Protein AF-K3ZDF4-F1 (afdb_monomer_lite)

Structure (mmCIF, N/CA/C/O backbone):
data_AF-K3ZDF4-F1
#
_entry.id   AF-K3ZDF4-F1
#
loop_
_atom_site.group_PDB
_atom_site.id
_atom_site.type_symbol
_atom_site.label_atom_id
_atom_site.label_alt_id
_atom_site.label_comp_id
_atom_site.label_asym_id
_atom_site.label_entity_id
_atom_site.label_seq_id
_atom_site.pdbx_PDB_ins_code
_atom_site.Cartn_x
_atom_site.Cartn_y
_atom_site.Cartn_z
_atom_site.occupancy
_atom_site.B_iso_or_equiv
_atom_site.auth_seq_id
_atom_site.auth_comp_id
_atom_site.auth_asym_id
_atom_site.auth_atom_id
_atom_site.pdbx_PDB_model_num
ATOM 1 N N . MET A 1 1 ? -33.872 40.036 27.435 1.00 46.69 1 MET A N 1
ATOM 2 C CA . MET A 1 1 ? -33.379 38.794 28.072 1.00 46.69 1 MET A CA 1
ATOM 3 C C . MET A 1 1 ? -32.739 37.949 26.983 1.00 46.69 1 MET A C 1
ATOM 5 O O . MET A 1 1 ? -33.461 37.415 26.153 1.00 46.69 1 MET A O 1
ATOM 9 N N . LEU A 1 2 ? -31.402 37.929 26.898 1.00 47.41 2 LEU A N 1
ATOM 10 C CA . LEU A 1 2 ? -30.704 37.096 25.913 1.00 47.41 2 LEU A CA 1
ATOM 11 C C . LEU A 1 2 ? -31.072 35.624 26.165 1.00 47.41 2 LEU A C 1
ATOM 13 O O . LEU A 1 2 ? -30.989 35.189 27.318 1.00 47.41 2 LEU A O 1
ATOM 17 N N . PRO A 1 3 ? -31.433 34.837 25.138 1.00 56.53 3 PRO A N 1
ATOM 18 C CA . PRO A 1 3 ? -31.696 33.409 25.272 1.00 56.53 3 PRO A CA 1
ATOM 19 C C . PRO A 1 3 ? -30.362 32.653 25.414 1.00 56.53 3 PRO A C 1
ATOM 21 O O . PRO A 1 3 ? -29.998 31.811 24.596 1.00 56.53 3 PRO A O 1
ATOM 24 N N . GLY A 1 4 ? -29.593 32.974 26.460 1.00 57.78 4 GLY A N 1
ATOM 25 C CA . GLY A 1 4 ? -28.252 32.437 26.700 1.00 57.78 4 GLY A CA 1
ATOM 26 C C . GLY A 1 4 ? -28.251 30.919 26.866 1.00 57.78 4 GLY A C 1
ATOM 27 O O . GLY A 1 4 ? -27.309 30.256 26.456 1.00 57.78 4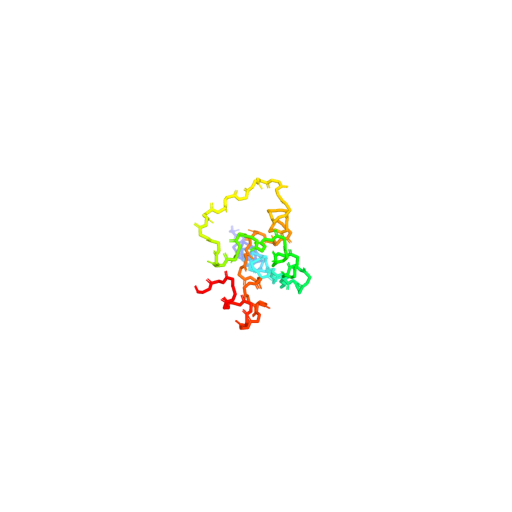 GLY A O 1
ATOM 28 N N . LYS A 1 5 ? -29.352 30.347 27.365 1.00 60.06 5 LYS A N 1
ATOM 29 C CA . LYS A 1 5 ? -29.504 28.895 27.522 1.00 60.06 5 LYS A CA 1
ATOM 30 C C . LYS A 1 5 ? -29.625 28.157 26.184 1.00 60.06 5 LYS A C 1
ATOM 32 O O . LYS A 1 5 ? -29.059 27.081 26.043 1.00 60.06 5 LYS A O 1
ATOM 37 N N . ALA A 1 6 ? -30.312 28.745 25.202 1.00 64.69 6 ALA A N 1
ATOM 38 C CA . ALA A 1 6 ? -30.464 28.149 23.874 1.00 64.69 6 ALA A CA 1
ATOM 39 C C . ALA A 1 6 ? -29.163 28.251 23.062 1.00 64.69 6 ALA A C 1
ATOM 41 O O . ALA A 1 6 ? -28.776 27.296 22.394 1.00 64.69 6 ALA A O 1
ATOM 42 N N . SER A 1 7 ? -28.455 29.380 23.188 1.00 66.06 7 SER A N 1
ATOM 43 C CA . SER A 1 7 ? -27.153 29.597 22.543 1.00 66.06 7 SER A CA 1
ATOM 44 C C . SER A 1 7 ? -26.082 28.628 23.061 1.00 66.06 7 SER A C 1
ATOM 46 O O . SER A 1 7 ? -25.367 28.012 22.274 1.00 66.06 7 SER A O 1
ATOM 48 N N . VAL A 1 8 ? -26.028 28.402 24.379 1.00 74.50 8 VAL A N 1
ATOM 49 C CA . VAL A 1 8 ? -25.102 27.427 24.983 1.00 74.50 8 VAL A CA 1
ATOM 50 C C . VAL A 1 8 ? -25.421 25.996 24.536 1.00 74.50 8 VAL A C 1
ATOM 52 O O . VAL A 1 8 ? -24.501 25.244 24.220 1.00 74.50 8 VAL A O 1
ATOM 55 N N . LEU A 1 9 ? -26.704 25.624 24.439 1.00 72.75 9 LEU A N 1
ATOM 56 C CA . LEU A 1 9 ? -27.104 24.300 23.947 1.00 72.75 9 LEU A CA 1
ATOM 57 C C . LEU A 1 9 ? -26.676 24.070 22.489 1.00 72.75 9 LEU A C 1
ATOM 59 O O . LEU A 1 9 ? -26.154 23.008 22.159 1.00 72.75 9 LEU A O 1
ATOM 63 N N . LEU A 1 10 ? -26.872 25.074 21.630 1.00 73.06 10 LEU A N 1
ATOM 64 C CA . LEU A 1 10 ? -26.472 25.037 20.220 1.00 73.06 10 LEU A CA 1
ATOM 65 C C . LEU A 1 10 ? -24.953 24.912 20.057 1.00 73.06 10 LEU A C 1
ATOM 67 O O . LEU A 1 10 ? -24.491 24.118 19.240 1.00 73.06 10 LEU A O 1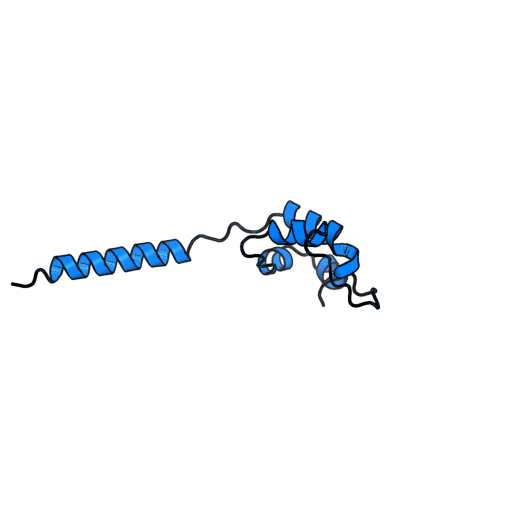
ATOM 71 N N . LEU A 1 11 ? -24.172 25.638 20.861 1.00 75.69 11 LEU A N 1
ATOM 72 C CA . LEU A 1 11 ? -22.709 25.547 20.848 1.00 75.69 11 LEU A CA 1
ATOM 73 C C . LEU A 1 11 ? -22.212 24.166 21.301 1.00 75.69 11 LEU A C 1
ATOM 75 O O . LEU A 1 11 ? -21.311 23.608 20.676 1.00 75.69 11 LEU A O 1
ATOM 79 N N . LEU A 1 12 ? -22.826 23.584 22.338 1.00 76.56 12 LEU A N 1
ATOM 80 C CA . LEU A 1 12 ? -22.509 22.229 22.805 1.00 76.56 12 LEU A CA 1
ATOM 81 C C . LEU A 1 12 ? -22.856 21.166 21.755 1.00 76.56 12 LEU A C 1
ATOM 83 O O . LEU A 1 12 ? -22.053 20.269 21.506 1.00 76.56 12 LEU A O 1
ATOM 87 N N . LEU A 1 13 ? -24.008 21.289 21.091 1.00 73.31 13 LEU A N 1
ATOM 88 C CA . LEU A 1 13 ? -24.395 20.407 19.986 1.00 73.31 13 LEU A CA 1
ATOM 89 C C . LEU A 1 13 ? -23.420 20.518 18.804 1.00 73.31 13 LEU A C 1
ATOM 91 O O . LEU A 1 13 ? -22.990 19.492 18.282 1.00 73.31 13 LEU A O 1
ATOM 95 N N . CYS A 1 14 ? -23.003 21.731 18.426 1.00 69.75 14 CYS A N 1
ATOM 96 C CA . CYS A 1 14 ? -21.977 21.936 17.400 1.00 69.75 14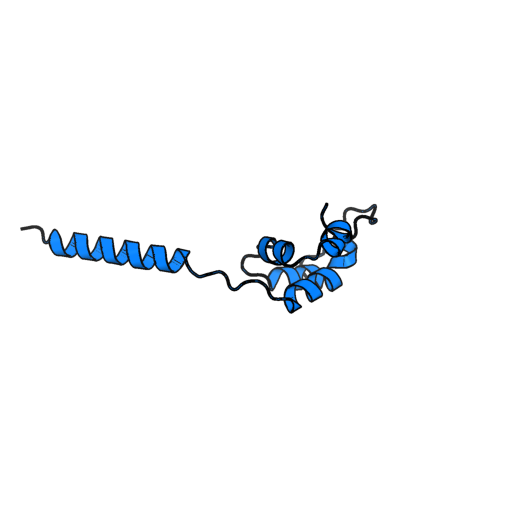 CYS A CA 1
ATOM 97 C C . CYS A 1 14 ? -20.640 21.285 17.776 1.00 69.75 14 CYS A C 1
ATOM 99 O O . CYS A 1 14 ? -20.033 20.624 16.937 1.00 69.75 14 CYS A O 1
ATOM 101 N N . LEU A 1 15 ? -20.192 21.418 19.028 1.00 70.00 15 LEU A N 1
ATOM 102 C CA . LEU A 1 15 ? -18.973 20.760 19.509 1.00 70.00 15 LEU A CA 1
ATOM 103 C C . LEU A 1 15 ? -19.079 19.233 19.398 1.00 70.00 15 LEU A C 1
ATOM 105 O O . LEU A 1 15 ? -18.172 18.603 18.862 1.00 70.00 15 LEU A O 1
ATOM 109 N N . ILE A 1 16 ? -20.195 18.636 19.823 1.00 68.31 16 ILE A N 1
ATOM 110 C CA . ILE A 1 16 ? -20.409 17.180 19.752 1.00 68.31 16 ILE A CA 1
ATOM 111 C C . ILE A 1 16 ? -20.417 16.689 18.293 1.00 68.31 16 ILE A C 1
ATOM 113 O O . ILE A 1 16 ? -19.758 15.697 17.980 1.00 68.31 16 ILE A O 1
ATOM 117 N N . VAL A 1 17 ? -21.093 17.405 17.388 1.00 63.03 17 VAL A N 1
ATOM 118 C CA . VAL A 1 17 ? -21.149 17.069 15.951 1.00 63.03 17 VAL A CA 1
ATOM 119 C C . VAL A 1 17 ? -19.775 17.208 15.282 1.00 63.03 17 VAL A C 1
ATOM 121 O O . VAL A 1 17 ? -19.390 16.362 14.471 1.00 63.03 17 VAL A O 1
ATOM 124 N N . CYS A 1 18 ? -18.998 18.235 15.636 1.00 60.12 18 CYS A N 1
ATOM 125 C CA . CYS A 1 18 ? -17.634 18.415 15.137 1.00 60.12 18 CYS A CA 1
ATOM 126 C C . CYS A 1 18 ? -16.687 17.314 15.639 1.00 60.12 18 CYS A C 1
ATOM 128 O O . CYS A 1 18 ? -15.907 16.783 14.850 1.00 60.12 18 CYS A O 1
ATOM 130 N N . ILE A 1 19 ? -16.789 16.917 16.914 1.00 59.12 19 ILE A N 1
ATOM 131 C CA . ILE A 1 19 ? -15.963 15.845 17.495 1.00 59.12 19 ILE A CA 1
ATOM 132 C C . ILE A 1 19 ? -16.291 14.493 16.842 1.00 59.12 19 ILE A C 1
ATOM 134 O O . ILE A 1 19 ? -15.379 13.734 16.507 1.00 59.12 19 ILE A O 1
ATOM 138 N N . GLN A 1 20 ? -17.571 14.199 16.593 1.00 54.91 20 GLN A N 1
ATOM 139 C CA . GLN A 1 20 ? -17.980 12.980 15.884 1.00 54.91 20 GLN A CA 1
ATOM 140 C C . GLN A 1 20 ? -17.460 12.941 14.442 1.00 54.91 20 GLN A C 1
ATOM 142 O O . GLN A 1 20 ? -16.989 11.894 14.009 1.00 54.91 20 GLN A O 1
ATOM 147 N N . LYS A 1 21 ? -17.438 14.075 13.726 1.00 50.97 21 LYS A N 1
ATOM 148 C CA . LYS A 1 21 ? -16.801 14.157 12.398 1.00 50.97 21 LYS A CA 1
ATOM 149 C C . LYS A 1 21 ? -15.294 13.895 12.430 1.00 50.97 21 LYS A C 1
ATOM 151 O O . LYS A 1 21 ? -14.773 13.304 11.493 1.00 50.97 21 LYS A O 1
ATOM 156 N N . THR A 1 22 ? -14.592 14.304 13.490 1.00 45.81 22 THR A N 1
ATOM 157 C CA . THR A 1 22 ? -13.153 14.001 13.648 1.00 45.81 22 THR A CA 1
ATOM 158 C C . THR A 1 22 ? -12.869 12.559 14.076 1.00 45.81 22 THR A C 1
ATOM 160 O O . THR A 1 22 ? -11.739 12.102 13.964 1.00 45.81 22 THR A O 1
ATOM 163 N N . LYS A 1 23 ? -13.897 11.833 14.534 1.00 45.62 23 LYS A N 1
ATOM 164 C CA . LYS A 1 23 ? -13.882 10.386 14.787 1.00 45.62 23 LYS A CA 1
ATOM 165 C C . LYS A 1 23 ? -14.672 9.623 13.722 1.00 45.62 23 LYS A C 1
ATOM 167 O O . LYS A 1 23 ? -15.289 8.602 14.017 1.00 45.62 23 LYS A O 1
ATOM 172 N N . CYS A 1 24 ? -14.645 10.081 12.472 1.00 46.34 24 CYS A N 1
ATOM 173 C CA . CYS A 1 24 ? -14.747 9.120 11.385 1.00 46.34 24 CYS A CA 1
ATOM 174 C C . CYS A 1 24 ? -13.508 8.241 11.524 1.00 46.34 24 CYS A C 1
ATOM 176 O O . CYS A 1 24 ? -12.422 8.647 11.130 1.00 46.34 24 CYS A O 1
ATOM 178 N N . GLU A 1 25 ? -13.659 7.112 12.211 1.00 52.06 25 GLU A N 1
ATOM 179 C CA . GLU A 1 25 ? -12.683 6.036 12.250 1.00 52.06 25 GLU A CA 1
ATOM 180 C C . GLU A 1 25 ? -12.329 5.759 10.791 1.00 52.06 25 GLU A C 1
ATOM 182 O O . GLU A 1 25 ? -13.155 5.235 10.040 1.00 52.06 25 GLU A O 1
ATOM 187 N N . GLU A 1 26 ? -11.187 6.291 10.340 1.00 56.97 26 GLU A N 1
ATOM 188 C CA . GLU A 1 26 ? -10.726 6.098 8.975 1.00 56.97 26 GLU A CA 1
ATOM 189 C C . GLU A 1 26 ? -10.736 4.596 8.764 1.00 56.97 26 GLU A C 1
ATOM 191 O O . GLU A 1 26 ? -10.072 3.866 9.505 1.00 56.97 26 GLU A O 1
ATOM 196 N N . LEU A 1 27 ? -11.574 4.133 7.831 1.00 65.31 27 LEU A N 1
ATOM 197 C CA . LEU A 1 27 ? -11.702 2.711 7.561 1.00 65.31 27 LEU A CA 1
ATOM 198 C C . LEU A 1 27 ? -10.284 2.173 7.359 1.00 65.31 27 LEU A C 1
ATOM 200 O O . LEU A 1 27 ? -9.577 2.677 6.478 1.00 65.31 27 LEU A O 1
ATOM 204 N N . PRO A 1 28 ? -9.837 1.215 8.192 1.00 78.06 28 PRO A N 1
ATOM 205 C CA . PRO A 1 28 ? -8.476 0.737 8.111 1.00 78.06 28 PRO A CA 1
ATOM 206 C C . PRO A 1 28 ? -8.249 0.201 6.705 1.00 78.06 28 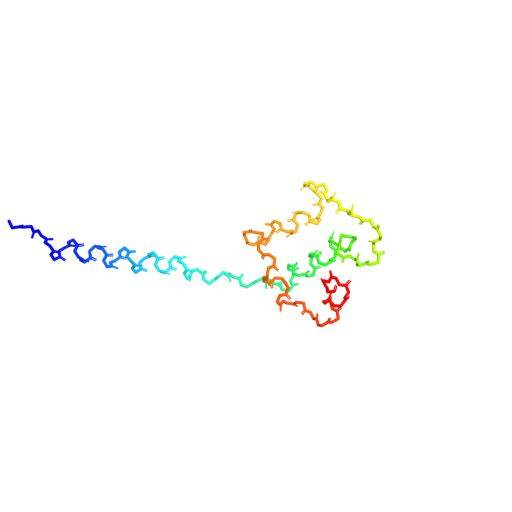PRO A C 1
ATOM 208 O O . PRO A 1 28 ? -9.118 -0.448 6.115 1.00 78.06 28 PRO A O 1
ATOM 211 N N . CYS A 1 29 ? -7.079 0.505 6.151 1.00 90.12 29 CYS A N 1
ATOM 212 C CA . CYS A 1 29 ? -6.720 0.006 4.840 1.00 90.12 29 CYS A CA 1
ATOM 213 C C . CYS A 1 29 ? -6.819 -1.521 4.804 1.00 90.12 29 CYS A C 1
ATOM 215 O O . CYS A 1 29 ? -6.664 -2.218 5.806 1.00 90.12 29 CYS A O 1
ATOM 217 N N . THR A 1 30 ? -7.141 -2.045 3.632 1.00 92.75 30 THR A N 1
ATOM 218 C CA . THR A 1 30 ? -7.393 -3.470 3.447 1.00 92.75 30 THR A CA 1
ATOM 219 C C . THR A 1 30 ? -6.123 -4.189 3.013 1.00 92.75 30 THR A C 1
ATOM 221 O O . THR A 1 30 ? -5.286 -3.636 2.295 1.00 92.75 30 THR A O 1
ATOM 224 N N . GLU A 1 31 ? -6.032 -5.482 3.327 1.00 94.12 31 GLU A N 1
ATOM 225 C CA . GLU A 1 31 ? -4.991 -6.363 2.779 1.00 94.12 31 GLU A CA 1
ATOM 226 C C . GLU A 1 31 ? -4.944 -6.326 1.244 1.00 94.12 31 GLU A C 1
ATOM 228 O O . GLU A 1 31 ? -3.878 -6.423 0.637 1.00 94.12 31 GLU A O 1
ATOM 233 N N . LYS A 1 32 ? -6.097 -6.130 0.592 1.00 94.69 32 LYS A N 1
ATOM 234 C CA . LYS A 1 32 ? -6.173 -5.967 -0.864 1.00 94.69 32 LYS A CA 1
ATOM 235 C C . LYS A 1 32 ? -5.491 -4.679 -1.329 1.00 94.69 32 LYS A C 1
ATOM 237 O O . LYS A 1 32 ? -4.754 -4.719 -2.311 1.00 94.69 32 LYS A O 1
ATOM 242 N N . GLN A 1 33 ? -5.711 -3.555 -0.644 1.00 94.56 33 GLN A N 1
ATOM 243 C CA . GLN A 1 33 ? -5.014 -2.300 -0.949 1.00 94.56 33 GLN A CA 1
ATOM 244 C C . GLN A 1 33 ? -3.503 -2.453 -0.744 1.00 94.56 33 GLN A C 1
ATOM 246 O O . GLN A 1 33 ? -2.752 -2.088 -1.647 1.00 94.56 33 GLN A O 1
ATOM 251 N N . LYS A 1 34 ? -3.063 -3.074 0.362 1.00 94.50 34 LYS A N 1
ATOM 252 C CA . LYS A 1 34 ? -1.639 -3.369 0.602 1.00 94.50 34 LYS A CA 1
ATOM 253 C C . LYS A 1 34 ? -1.029 -4.162 -0.552 1.00 94.50 34 LYS A C 1
ATOM 255 O O . LYS A 1 34 ? -0.063 -3.708 -1.159 1.00 94.50 34 LYS A O 1
ATOM 260 N N . LYS A 1 35 ? -1.620 -5.313 -0.893 1.00 95.56 35 LYS A N 1
ATOM 261 C CA . LYS A 1 35 ? -1.125 -6.191 -1.968 1.00 95.56 35 LYS A CA 1
ATOM 262 C C . LYS A 1 35 ? -1.042 -5.468 -3.309 1.00 95.56 35 LYS A C 1
ATOM 264 O O . LYS A 1 35 ? -0.035 -5.576 -4.001 1.00 95.56 35 LYS A O 1
ATOM 269 N N . ASN A 1 36 ? -2.075 -4.703 -3.657 1.00 96.19 36 ASN A N 1
ATOM 270 C CA . ASN A 1 36 ? -2.092 -3.950 -4.908 1.00 96.19 36 ASN A CA 1
ATOM 271 C C . ASN A 1 36 ? -0.989 -2.889 -4.948 1.00 96.19 36 ASN A C 1
ATOM 273 O O . ASN A 1 36 ? -0.367 -2.709 -5.989 1.00 96.19 36 ASN A O 1
ATOM 277 N N . ILE A 1 37 ? -0.736 -2.193 -3.838 1.00 94.88 37 ILE A N 1
ATOM 278 C CA . ILE A 1 37 ? 0.315 -1.175 -3.777 1.00 94.88 37 ILE A CA 1
ATOM 279 C C . ILE A 1 37 ? 1.696 -1.819 -3.864 1.00 94.88 37 ILE A C 1
ATOM 281 O O . ILE A 1 37 ? 2.487 -1.400 -4.702 1.00 94.88 37 ILE A O 1
ATOM 285 N N . LEU A 1 38 ? 1.971 -2.863 -3.076 1.00 94.12 38 LEU A N 1
ATOM 286 C CA . LEU A 1 38 ? 3.264 -3.553 -3.127 1.00 94.12 38 LEU A CA 1
ATOM 287 C C . LEU A 1 38 ? 3.548 -4.138 -4.515 1.00 94.12 38 LEU A C 1
ATOM 289 O O . LEU A 1 38 ? 4.678 -4.067 -4.981 1.00 94.12 38 LEU A O 1
ATOM 293 N N . SER A 1 39 ? 2.523 -4.652 -5.201 1.00 94.62 39 SER A N 1
ATOM 294 C CA . SER A 1 39 ? 2.665 -5.183 -6.558 1.00 94.62 39 SER A CA 1
ATOM 295 C C . SER A 1 39 ? 2.897 -4.087 -7.603 1.00 94.62 39 SER A C 1
ATOM 297 O O . SER A 1 39 ? 3.801 -4.203 -8.420 1.00 94.62 39 SER A O 1
ATOM 299 N N . GLU A 1 40 ? 2.072 -3.039 -7.619 1.00 95.19 40 GLU A N 1
ATOM 300 C CA . GLU A 1 40 ? 2.070 -2.037 -8.700 1.00 95.19 40 GLU A CA 1
ATOM 301 C C . GLU A 1 40 ? 3.152 -0.969 -8.509 1.00 95.19 40 GLU A C 1
ATOM 303 O O . GLU A 1 40 ? 3.560 -0.314 -9.468 1.00 95.19 40 GLU A O 1
ATOM 308 N N . CYS A 1 41 ? 3.602 -0.773 -7.270 1.00 91.81 41 CYS A N 1
ATOM 309 C CA . CYS A 1 41 ? 4.664 0.158 -6.908 1.00 91.81 41 CYS A CA 1
ATOM 310 C C . CYS A 1 41 ? 6.006 -0.541 -6.654 1.00 91.81 41 CYS A C 1
ATOM 312 O O . CYS A 1 41 ? 6.935 0.135 -6.221 1.00 91.81 41 CYS A O 1
ATOM 314 N N . HIS A 1 42 ? 6.133 -1.850 -6.919 1.00 89.62 42 HIS A N 1
ATOM 315 C CA . HIS A 1 42 ? 7.330 -2.638 -6.600 1.00 89.62 42 HIS A CA 1
ATOM 316 C C . HIS A 1 42 ? 8.626 -1.969 -7.075 1.00 89.62 42 HIS A C 1
ATOM 318 O O . HIS A 1 42 ? 9.535 -1.787 -6.281 1.00 89.62 42 HIS A O 1
ATOM 324 N N . GLU A 1 43 ? 8.697 -1.520 -8.331 1.00 85.56 43 GLU A N 1
ATOM 325 C CA . GLU A 1 43 ? 9.905 -0.879 -8.876 1.00 85.56 43 GLU A CA 1
ATOM 326 C C . GLU A 1 43 ? 10.300 0.407 -8.136 1.00 85.56 43 GLU A C 1
ATOM 328 O O . GLU A 1 43 ? 11.480 0.721 -8.032 1.00 85.56 43 GLU A O 1
ATOM 333 N N . ILE A 1 44 ? 9.316 1.148 -7.622 1.00 86.88 44 ILE A N 1
ATOM 334 C CA . ILE A 1 44 ? 9.520 2.417 -6.907 1.00 86.88 44 ILE A CA 1
ATOM 335 C C . ILE A 1 44 ? 9.911 2.153 -5.453 1.00 86.88 44 ILE A C 1
ATOM 337 O O . ILE A 1 44 ? 10.705 2.896 -4.887 1.00 86.88 44 ILE A O 1
ATOM 341 N N . LEU A 1 45 ? 9.321 1.120 -4.851 1.00 84.38 45 LEU A N 1
ATOM 342 C CA . LEU A 1 45 ? 9.544 0.740 -3.459 1.00 84.38 45 LEU A CA 1
ATOM 343 C C . LEU A 1 45 ? 10.791 -0.135 -3.276 1.00 84.38 45 LEU A C 1
ATOM 345 O O . LEU A 1 45 ? 11.291 -0.249 -2.163 1.00 84.38 45 LEU A O 1
ATOM 349 N N . ASN A 1 46 ? 11.272 -0.795 -4.331 1.00 80.94 46 ASN A N 1
ATOM 350 C CA . ASN A 1 46 ? 12.402 -1.709 -4.247 1.00 80.94 46 ASN A CA 1
ATOM 351 C C . ASN A 1 46 ? 13.686 -0.948 -3.892 1.00 80.94 46 ASN A C 1
ATOM 353 O O . ASN A 1 46 ? 14.156 -0.106 -4.659 1.00 80.94 46 ASN A O 1
ATOM 357 N N . ARG A 1 47 ? 14.288 -1.300 -2.754 1.00 72.44 47 ARG A N 1
ATOM 358 C CA . ARG A 1 47 ? 15.533 -0.692 -2.267 1.00 72.44 47 ARG A CA 1
ATOM 359 C C . ARG A 1 47 ? 16.738 -0.925 -3.159 1.00 72.44 47 ARG A C 1
ATOM 361 O O . ARG A 1 47 ? 17.644 -0.100 -3.182 1.00 72.44 47 ARG A O 1
ATOM 368 N N . GLU A 1 48 ? 16.771 -2.043 -3.876 1.00 74.19 48 GLU A N 1
ATOM 369 C CA . GLU A 1 48 ? 17.878 -2.342 -4.787 1.00 74.19 48 GLU A CA 1
ATOM 370 C C . GLU A 1 48 ? 17.850 -1.444 -6.032 1.00 74.19 48 GLU A C 1
ATOM 372 O O . GLU A 1 48 ? 18.817 -1.391 -6.798 1.00 74.19 48 GLU A O 1
ATOM 377 N N . SER A 1 49 ? 16.760 -0.697 -6.239 1.00 72.50 49 SER A N 1
ATOM 378 C CA . SER A 1 49 ? 16.696 0.301 -7.293 1.00 72.50 49 SER A CA 1
ATOM 379 C C . SER A 1 49 ? 17.681 1.435 -7.006 1.00 72.50 49 SER A C 1
ATOM 381 O O . SER A 1 49 ? 17.426 2.348 -6.227 1.00 72.50 49 SER A O 1
ATOM 383 N N . MET A 1 50 ? 18.799 1.444 -7.732 1.00 70.88 50 MET A N 1
ATOM 384 C CA . MET A 1 50 ? 19.766 2.553 -7.732 1.00 70.88 50 MET A CA 1
ATOM 385 C C . MET A 1 50 ? 19.224 3.838 -8.390 1.00 70.88 50 MET A C 1
ATOM 387 O O . MET A 1 50 ? 19.973 4.792 -8.608 1.00 70.88 50 MET A O 1
ATOM 391 N N . ARG A 1 51 ? 17.946 3.871 -8.788 1.00 78.62 51 ARG A N 1
ATOM 392 C CA . ARG A 1 51 ? 17.336 4.988 -9.513 1.00 78.62 51 ARG A CA 1
ATOM 393 C C . ARG A 1 51 ? 16.191 5.575 -8.705 1.00 78.62 51 ARG A C 1
ATOM 395 O O . ARG A 1 51 ? 15.267 4.868 -8.319 1.00 78.62 51 ARG A O 1
ATOM 402 N N . ILE A 1 52 ? 16.199 6.899 -8.559 1.00 79.00 52 ILE A N 1
ATOM 403 C CA . ILE A 1 52 ? 15.021 7.640 -8.105 1.00 79.00 52 ILE A CA 1
ATOM 404 C C . ILE A 1 52 ? 13.979 7.572 -9.224 1.00 79.00 52 ILE A C 1
ATOM 406 O O . ILE A 1 52 ? 14.137 8.199 -10.275 1.00 79.00 52 ILE A O 1
ATOM 410 N N . ILE A 1 53 ? 12.921 6.792 -9.011 1.00 83.62 53 ILE A N 1
ATOM 411 C CA . ILE A 1 53 ? 11.825 6.647 -9.969 1.00 83.62 53 ILE A CA 1
ATOM 412 C C . ILE A 1 53 ? 10.692 7.575 -9.548 1.00 83.62 53 ILE A C 1
ATOM 414 O O . ILE A 1 53 ? 10.030 7.360 -8.536 1.00 83.62 53 ILE A O 1
ATOM 418 N N . ILE A 1 54 ? 10.441 8.604 -10.358 1.00 85.62 54 ILE A N 1
ATOM 419 C CA . ILE A 1 54 ? 9.262 9.456 -10.203 1.00 85.62 54 ILE A CA 1
ATOM 420 C C . ILE A 1 54 ? 8.143 8.862 -11.065 1.00 85.62 54 ILE A C 1
ATOM 422 O O . ILE A 1 54 ? 8.234 8.906 -12.299 1.00 85.62 54 ILE A O 1
ATOM 426 N N . PRO A 1 55 ? 7.080 8.297 -10.466 1.00 86.88 55 PRO A N 1
ATOM 427 C CA . PRO A 1 55 ? 5.997 7.725 -11.242 1.00 86.88 55 PRO A CA 1
ATOM 428 C C . PRO A 1 55 ? 5.262 8.798 -12.043 1.00 86.88 55 PRO A C 1
ATOM 430 O O . PRO A 1 55 ? 4.978 9.900 -11.567 1.00 86.88 55 PRO A O 1
ATOM 433 N N . ARG A 1 56 ? 4.856 8.448 -13.267 1.00 91.56 56 ARG A N 1
ATOM 434 C CA . ARG A 1 56 ? 3.914 9.280 -14.024 1.00 91.56 56 ARG A CA 1
ATOM 435 C C . ARG A 1 56 ? 2.602 9.393 -13.247 1.00 91.56 56 ARG A C 1
ATOM 437 O O . ARG A 1 56 ? 2.129 8.407 -12.682 1.00 91.56 56 ARG A O 1
ATOM 444 N N . LYS A 1 57 ? 1.954 10.562 -13.313 1.00 88.81 57 LYS A N 1
ATOM 445 C CA . LYS A 1 57 ? 0.707 10.865 -12.584 1.00 88.81 57 LYS A CA 1
ATOM 446 C C . LYS A 1 57 ? -0.372 9.781 -12.736 1.00 88.81 57 LYS A C 1
ATOM 448 O O . LYS A 1 57 ? -1.047 9.465 -11.763 1.00 88.81 57 LYS A O 1
ATOM 453 N N . ASN A 1 58 ? -0.517 9.188 -13.920 1.00 92.12 58 ASN A N 1
ATOM 454 C CA . ASN A 1 58 ? -1.537 8.168 -14.209 1.00 92.12 58 ASN A CA 1
ATOM 455 C C . ASN A 1 58 ? -0.972 6.739 -14.273 1.00 92.12 58 ASN A C 1
ATOM 457 O O . ASN A 1 58 ? -1.621 5.847 -14.818 1.00 92.12 58 ASN A O 1
ATOM 461 N N . SER A 1 59 ? 0.236 6.522 -13.745 1.00 93.31 59 SER A N 1
ATOM 462 C CA . SER A 1 59 ? 0.827 5.188 -13.633 1.00 93.31 59 SER A CA 1
ATOM 463 C C . SER A 1 59 ? -0.055 4.256 -12.786 1.00 93.31 59 SER A C 1
ATOM 465 O O . SER A 1 59 ? -0.809 4.736 -11.929 1.00 93.31 59 SER A O 1
ATOM 467 N N . PRO A 1 60 ? 0.030 2.931 -12.997 1.00 95.50 60 PRO A N 1
ATOM 468 C CA . PRO A 1 60 ? -0.670 1.953 -12.168 1.00 95.50 60 PRO A CA 1
ATOM 469 C C . PRO A 1 60 ? -0.432 2.161 -10.665 1.00 95.50 60 PRO A C 1
ATOM 471 O O . PRO A 1 60 ? -1.410 2.292 -9.930 1.00 95.50 60 PRO A O 1
ATOM 474 N N . CYS A 1 61 ? 0.823 2.346 -10.238 1.00 93.38 61 CYS A N 1
ATOM 475 C CA . CYS A 1 61 ? 1.169 2.669 -8.851 1.00 93.38 61 CYS A CA 1
ATOM 476 C C . CYS A 1 61 ? 0.412 3.898 -8.320 1.00 93.38 61 CYS A C 1
ATOM 478 O O . CYS A 1 61 ? -0.315 3.805 -7.330 1.00 93.38 61 CYS A O 1
ATOM 480 N N . CYS A 1 62 ? 0.497 5.048 -9.005 1.00 93.62 62 CYS A N 1
ATOM 481 C CA . CYS A 1 62 ? -0.190 6.262 -8.553 1.00 93.62 62 CYS A CA 1
ATOM 482 C C . CYS A 1 62 ? -1.715 6.114 -8.516 1.00 93.62 62 CYS A C 1
ATOM 484 O O . CYS A 1 62 ? -2.369 6.828 -7.761 1.00 93.62 62 CYS A O 1
ATOM 486 N N . ARG A 1 63 ? -2.310 5.238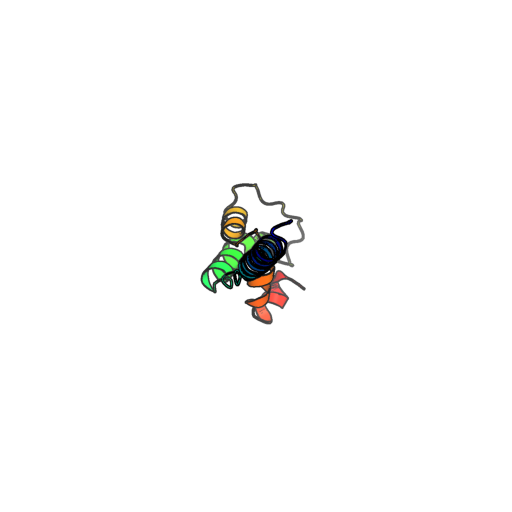 -9.335 1.00 95.25 63 ARG A N 1
ATOM 487 C CA . ARG A 1 63 ? -3.746 4.941 -9.233 1.00 95.25 63 ARG A CA 1
ATOM 488 C C . ARG A 1 63 ? -4.062 4.179 -7.950 1.00 95.25 63 ARG A C 1
ATOM 490 O O . ARG A 1 63 ? -4.979 4.588 -7.257 1.00 95.25 63 ARG A O 1
ATOM 497 N N . ARG A 1 64 ? -3.265 3.170 -7.584 1.00 94.81 64 ARG A N 1
ATOM 498 C CA . ARG A 1 64 ? -3.465 2.423 -6.328 1.00 94.81 64 ARG A CA 1
ATOM 499 C C . ARG A 1 64 ? -3.274 3.278 -5.086 1.00 94.81 64 ARG A C 1
ATOM 501 O O . ARG A 1 64 ? -4.042 3.142 -4.146 1.00 94.81 64 ARG A O 1
ATOM 508 N N . VAL A 1 65 ? -2.299 4.185 -5.096 1.00 93.00 65 VAL A N 1
ATOM 509 C CA . VAL A 1 65 ? -2.104 5.129 -3.983 1.00 93.00 65 VAL A CA 1
ATOM 510 C C . VAL A 1 65 ? -3.331 6.033 -3.803 1.00 93.00 65 VAL A C 1
ATOM 512 O O . VAL A 1 65 ? -3.718 6.301 -2.675 1.00 93.00 65 VAL A O 1
ATOM 515 N N . ARG A 1 66 ? -4.005 6.435 -4.892 1.00 93.19 66 ARG A N 1
ATOM 516 C CA . ARG A 1 66 ? -5.255 7.222 -4.817 1.00 93.19 66 ARG A CA 1
ATOM 517 C C . ARG A 1 66 ? -6.459 6.445 -4.301 1.00 93.19 66 ARG A C 1
ATOM 519 O O . ARG A 1 66 ? -7.426 7.069 -3.877 1.00 93.19 66 ARG A O 1
ATOM 526 N N . ASP A 1 67 ? -6.408 5.116 -4.335 1.00 90.88 67 ASP A N 1
ATOM 527 C CA . ASP A 1 67 ? -7.437 4.272 -3.727 1.00 90.88 67 ASP A CA 1
ATOM 528 C C . ASP A 1 67 ? -7.321 4.266 -2.186 1.00 90.88 67 ASP A C 1
ATOM 530 O O . ASP A 1 67 ? -8.196 3.726 -1.506 1.00 90.88 67 ASP A O 1
ATOM 534 N N . VAL A 1 68 ? -6.246 4.832 -1.620 1.00 90.38 68 VAL A N 1
ATOM 535 C CA . VAL A 1 68 ? -6.064 5.027 -0.176 1.00 90.38 68 VAL A CA 1
ATOM 536 C C . VAL A 1 68 ? -6.670 6.366 0.233 1.00 90.38 68 VAL A C 1
ATOM 538 O O . VAL A 1 68 ? -6.418 7.400 -0.390 1.00 90.38 68 VAL A O 1
ATOM 541 N N . LEU A 1 69 ? -7.476 6.354 1.297 1.00 84.25 69 LEU A N 1
ATOM 542 C CA . LEU A 1 69 ? -8.142 7.551 1.798 1.00 84.25 69 LEU A CA 1
ATOM 543 C C . LEU A 1 69 ? -7.106 8.640 2.116 1.00 84.25 69 LEU A C 1
ATOM 545 O O . LEU A 1 69 ? -6.076 8.373 2.726 1.00 84.25 69 LEU A O 1
ATOM 549 N N . HIS A 1 70 ? -7.356 9.860 1.636 1.00 83.19 70 HIS A N 1
ATOM 550 C CA . HIS A 1 70 ? -6.456 11.014 1.779 1.00 83.19 70 HIS A CA 1
ATOM 551 C C . HIS A 1 70 ? -5.025 10.817 1.233 1.00 83.19 70 HIS A C 1
ATOM 553 O O . HIS A 1 70 ? -4.185 11.699 1.399 1.00 83.19 70 HIS A O 1
ATOM 559 N N . ASN A 1 71 ? -4.757 9.719 0.515 1.00 81.38 71 ASN A N 1
ATOM 560 C CA . ASN A 1 71 ? -3.411 9.240 0.190 1.00 81.38 71 ASN A CA 1
ATOM 561 C C . ASN A 1 71 ? -2.525 9.033 1.439 1.00 81.38 71 ASN A C 1
ATOM 563 O O . ASN A 1 71 ? -1.298 9.098 1.328 1.00 81.38 71 ASN A O 1
ATOM 567 N N . ASP A 1 72 ? -3.120 8.806 2.619 1.00 84.31 72 ASP A N 1
ATOM 568 C CA . ASP A 1 72 ? -2.356 8.531 3.836 1.00 84.31 72 ASP A CA 1
ATOM 569 C C . ASP A 1 72 ? -1.907 7.066 3.859 1.00 84.31 72 ASP A C 1
ATOM 571 O O . ASP A 1 72 ? -2.641 6.140 4.202 1.00 84.31 72 ASP A O 1
ATOM 575 N N . MET A 1 73 ? -0.645 6.861 3.501 1.00 88.56 73 MET A N 1
ATOM 576 C CA . MET A 1 73 ? -0.023 5.544 3.437 1.00 88.56 73 MET A CA 1
ATOM 577 C C . MET A 1 73 ? 0.291 4.936 4.811 1.00 88.56 73 MET A C 1
ATOM 579 O O . MET A 1 73 ? 0.666 3.761 4.870 1.00 88.56 73 MET A O 1
ATOM 583 N N . ASN A 1 74 ? 0.107 5.661 5.920 1.00 89.12 74 ASN A N 1
ATOM 584 C CA . ASN A 1 74 ? 0.378 5.140 7.264 1.00 89.12 74 ASN A CA 1
ATOM 585 C C . ASN A 1 74 ? -0.442 3.885 7.579 1.00 89.12 74 ASN A C 1
ATOM 587 O O . ASN A 1 74 ? 0.059 2.960 8.221 1.00 89.12 74 ASN A O 1
ATOM 591 N N . CYS A 1 75 ? -1.691 3.821 7.111 1.00 90.25 75 CYS A N 1
ATOM 592 C CA . CYS A 1 75 ? -2.522 2.629 7.260 1.00 90.25 75 CYS A CA 1
ATOM 593 C C . CYS A 1 75 ? -1.915 1.410 6.535 1.00 90.25 75 CYS A C 1
ATOM 595 O O . CYS A 1 75 ? -1.966 0.308 7.068 1.00 90.25 75 CYS A O 1
ATOM 597 N N . ILE A 1 76 ? -1.298 1.595 5.360 1.00 92.81 76 ILE A N 1
AT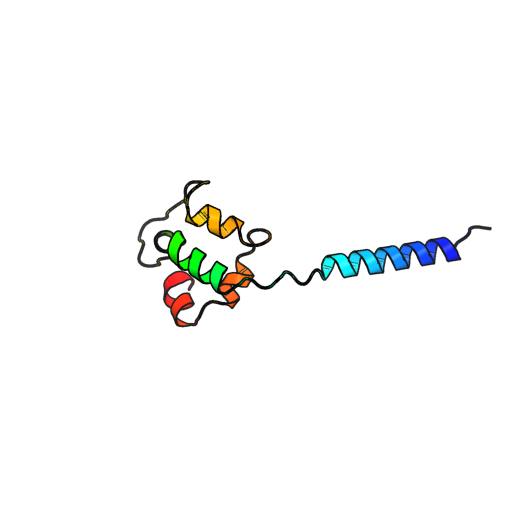OM 598 C CA . ILE A 1 76 ? -0.662 0.523 4.580 1.00 92.81 76 ILE A CA 1
ATOM 599 C C . ILE A 1 76 ? 0.620 0.067 5.269 1.00 92.81 76 ILE A C 1
ATOM 601 O O . ILE A 1 76 ? 0.830 -1.133 5.415 1.00 92.81 76 ILE A O 1
ATOM 605 N N . VAL A 1 77 ? 1.433 1.008 5.764 1.00 90.56 77 VAL A N 1
ATOM 606 C CA . VAL A 1 77 ? 2.665 0.711 6.518 1.00 90.56 77 VAL A CA 1
ATOM 607 C C . VAL A 1 77 ? 2.373 -0.143 7.757 1.00 90.56 77 VAL A C 1
ATOM 609 O O . VAL A 1 77 ? 3.143 -1.050 8.082 1.00 90.56 77 VAL A O 1
ATOM 612 N N . LYS A 1 78 ? 1.241 0.099 8.430 1.00 90.88 78 LYS A N 1
ATOM 613 C CA . LYS A 1 78 ? 0.791 -0.701 9.583 1.00 90.88 78 LYS A CA 1
ATOM 614 C C . LYS A 1 78 ? 0.413 -2.145 9.223 1.00 90.88 78 LYS A C 1
ATOM 616 O O . LYS A 1 78 ? 0.486 -2.997 10.101 1.00 90.88 78 LYS A O 1
ATOM 621 N N . LEU A 1 79 ? 0.045 -2.425 7.970 1.00 93.06 79 LEU A N 1
ATOM 622 C CA . LEU A 1 79 ? -0.307 -3.770 7.484 1.00 93.06 79 LEU A CA 1
ATOM 623 C C . LEU A 1 79 ? 0.894 -4.551 6.927 1.00 93.06 79 LEU A C 1
ATOM 625 O O . LEU A 1 79 ? 0.755 -5.727 6.573 1.00 93.06 79 LEU A O 1
ATOM 629 N N . LEU A 1 80 ? 2.059 -3.907 6.793 1.00 92.94 80 LEU A N 1
ATOM 630 C CA . LEU A 1 80 ? 3.263 -4.568 6.298 1.00 92.94 80 LEU A CA 1
ATOM 631 C C . LEU A 1 80 ? 3.762 -5.605 7.307 1.00 92.94 80 LEU A C 1
ATOM 633 O O . LEU A 1 80 ? 3.883 -5.318 8.504 1.00 92.94 80 LEU A O 1
ATOM 637 N N . THR A 1 81 ? 4.122 -6.786 6.811 1.00 93.88 81 THR A N 1
ATOM 638 C CA . THR A 1 81 ? 4.897 -7.763 7.583 1.00 93.88 81 THR A CA 1
ATOM 639 C C . THR A 1 81 ? 6.308 -7.234 7.842 1.00 93.88 81 THR A C 1
ATOM 641 O O . THR A 1 81 ? 6.766 -6.282 7.208 1.00 93.88 81 THR A O 1
ATOM 644 N N . LEU A 1 82 ? 7.027 -7.858 8.780 1.00 91.88 82 LEU A N 1
ATOM 645 C CA . LEU A 1 82 ? 8.431 -7.518 9.020 1.00 91.88 82 LEU A CA 1
ATOM 646 C C . LEU A 1 82 ? 9.269 -7.676 7.740 1.00 91.88 82 LEU A C 1
ATOM 648 O O . LEU A 1 82 ? 10.035 -6.785 7.397 1.00 91.88 82 LEU A O 1
ATOM 652 N N . GLU A 1 83 ? 9.058 -8.764 6.999 1.00 91.06 83 GLU A N 1
ATOM 653 C CA . GLU A 1 83 ? 9.729 -9.024 5.723 1.00 91.06 83 GLU A CA 1
ATOM 654 C C . GLU A 1 83 ? 9.432 -7.939 4.678 1.00 91.06 83 GLU A C 1
ATOM 656 O O . GLU A 1 83 ? 10.352 -7.407 4.061 1.00 91.06 83 GLU A O 1
ATOM 661 N N . GLU A 1 84 ? 8.166 -7.533 4.529 1.00 91.62 84 GLU A N 1
ATOM 662 C CA . GLU A 1 84 ? 7.777 -6.467 3.599 1.00 91.62 84 GLU A CA 1
ATOM 663 C C . GLU A 1 84 ? 8.432 -5.120 3.974 1.00 91.62 84 GLU A C 1
ATOM 665 O O . GLU A 1 84 ? 8.862 -4.373 3.095 1.00 91.62 84 GLU A O 1
ATOM 670 N N . LYS A 1 85 ? 8.576 -4.806 5.269 1.00 88.75 85 LYS A N 1
ATOM 671 C CA . LYS A 1 85 ? 9.281 -3.587 5.717 1.00 88.75 85 LYS A CA 1
ATOM 672 C C . LYS A 1 85 ? 10.769 -3.616 5.368 1.00 88.75 85 LYS A C 1
ATOM 674 O O . LYS A 1 85 ? 11.307 -2.617 4.875 1.00 88.75 85 LYS A O 1
ATOM 679 N N . MET A 1 86 ? 11.413 -4.766 5.562 1.00 86.31 86 MET A N 1
ATOM 680 C CA . MET A 1 86 ? 12.817 -4.964 5.189 1.00 86.31 86 MET A CA 1
ATOM 681 C C . MET A 1 86 ? 13.028 -4.905 3.671 1.00 86.31 86 MET A C 1
ATOM 683 O O . MET A 1 86 ? 14.052 -4.415 3.215 1.00 86.31 86 MET A O 1
ATOM 687 N N . ALA A 1 87 ? 12.058 -5.348 2.872 1.00 83.38 87 ALA A N 1
ATOM 688 C CA . ALA A 1 87 ? 12.162 -5.282 1.416 1.00 83.38 87 ALA A CA 1
ATOM 689 C C . ALA A 1 87 ? 11.939 -3.864 0.854 1.00 83.38 87 ALA A C 1
ATOM 691 O O . ALA A 1 87 ? 12.536 -3.519 -0.166 1.00 83.38 87 ALA A O 1
ATOM 692 N N . TYR A 1 88 ? 11.096 -3.041 1.501 1.00 78.25 88 TYR A N 1
ATOM 693 C CA . TYR A 1 88 ? 10.538 -1.838 0.862 1.00 78.25 88 TYR A CA 1
ATOM 694 C C . TYR A 1 88 ? 10.691 -0.494 1.603 1.00 78.25 88 TYR A C 1
ATOM 696 O O . TYR A 1 88 ? 10.554 0.534 0.947 1.00 78.25 88 TYR A O 1
ATOM 704 N N . VAL A 1 89 ? 10.914 -0.440 2.928 1.00 65.75 89 VAL A N 1
ATOM 705 C CA . VAL A 1 89 ? 10.703 0.818 3.705 1.00 65.75 89 VAL A CA 1
ATOM 706 C C . VAL A 1 89 ? 11.909 1.336 4.514 1.00 65.75 89 VAL A C 1
ATOM 708 O O . VAL A 1 89 ? 12.078 2.548 4.596 1.00 65.75 89 VAL A O 1
ATOM 711 N N . GLU A 1 90 ? 12.703 0.459 5.137 1.00 53.69 90 GLU A N 1
ATOM 712 C CA . GLU A 1 90 ? 13.749 0.785 6.152 1.00 53.69 90 GLU A CA 1
ATOM 713 C C . GLU A 1 90 ? 15.230 0.691 5.698 1.00 53.69 90 GLU A C 1
ATOM 715 O O . GLU A 1 90 ? 15.693 1.538 4.916 1.00 53.69 90 GLU A O 1
#

InterPro domains:
  IPR016140 Bifunctional inhibitor/plant lipid transfer protein/seed storage helical domain [PF14368] (21-83)

Secondary structure (DSSP, 8-state):
---HHHHHHHHHHHHHHHHHHHT--PPPPPHHHHHHHHHHTHHHH-TT--S-----TTSHHHHHHHTSGGG-THHHHHH--HHHHHHHT-

Radius of gyration: 21.1 Å; chains: 1; bounding box: 53×48×42 Å

Sequence (90 aa):
MLPGKASVLLLLLCLIVCIQKTKCEELPCTEKQKKNILSECHEILNRESMRIIIPRKNSPCCRRVRDVLHNDMNCIVKLLTLEEKMAYVE

Foldseek 3Di:
DPPVVVVVVVVVVVVVVVVVVVPPVQPQDDPVLLVQLCVQCVQCQAPVNPDNDDDDCPGSNNVSCVVHVVSPCVSSVVVDDPVRCVGGPD

Organism: Setaria italica (NCBI:txid4555)

pLDDT: mean 79.75, std 14.96, range [45.62, 96.19]